Protein AF-A0A368BQM5-F1 (afdb_monomer_lite)

Organism: NCBI:txid2030880

Structure (mmCIF, N/CA/C/O backbone):
data_AF-A0A368BQM5-F1
#
_entry.id   AF-A0A368BQM5-F1
#
loop_
_atom_site.group_PDB
_atom_site.id
_atom_site.type_symbol
_atom_site.label_atom_id
_atom_site.label_alt_id
_atom_site.label_comp_id
_atom_site.label_asym_id
_atom_site.label_entity_id
_atom_site.label_seq_id
_atom_site.pdbx_PDB_ins_code
_atom_site.Cartn_x
_atom_site.Cartn_y
_atom_site.Cartn_z
_atom_site.occupancy
_atom_site.B_iso_or_equiv
_atom_site.auth_seq_id
_atom_site.auth_comp_id
_atom_site.auth_asym_id
_atom_site.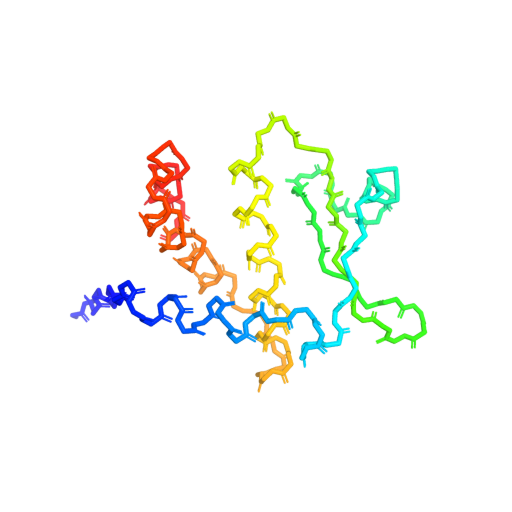auth_atom_id
_atom_site.pdbx_PDB_model_num
ATOM 1 N N . MET A 1 1 ? -27.575 -13.710 -0.659 1.00 33.16 1 MET A N 1
ATOM 2 C CA . MET A 1 1 ? -27.058 -13.686 0.725 1.00 33.16 1 MET A CA 1
ATOM 3 C C . MET A 1 1 ? -25.637 -13.141 0.647 1.00 33.16 1 MET A C 1
ATOM 5 O O . MET A 1 1 ? -24.759 -13.844 0.170 1.00 33.16 1 MET A O 1
ATOM 9 N N . ILE A 1 2 ? -25.434 -11.850 0.929 1.00 36.44 2 ILE A N 1
ATOM 10 C CA . ILE A 1 2 ? -24.105 -11.226 0.843 1.00 36.44 2 ILE A CA 1
ATOM 11 C C . ILE A 1 2 ? -23.381 -11.598 2.135 1.00 36.44 2 ILE A C 1
ATOM 13 O O . ILE A 1 2 ? -23.693 -11.056 3.190 1.00 36.44 2 ILE A O 1
ATOM 17 N N . LEU A 1 3 ? -22.483 -12.580 2.063 1.00 35.44 3 LEU A N 1
ATOM 18 C CA . LEU A 1 3 ? -21.578 -12.916 3.158 1.00 35.44 3 LEU A CA 1
ATOM 19 C C . LEU A 1 3 ? -20.700 -11.690 3.428 1.00 35.44 3 LEU A C 1
ATOM 21 O O . LEU A 1 3 ? -19.771 -11.398 2.674 1.00 35.44 3 LEU A O 1
ATOM 25 N N . SER A 1 4 ? -21.015 -10.950 4.491 1.00 40.78 4 SER A N 1
ATOM 26 C CA . SER A 1 4 ? -20.088 -9.994 5.079 1.00 40.78 4 SER A CA 1
ATOM 27 C C . SER A 1 4 ? -18.927 -10.796 5.659 1.00 40.78 4 SER A C 1
ATOM 29 O O . SER A 1 4 ? -18.954 -11.255 6.798 1.00 40.78 4 SER A O 1
ATOM 31 N N . MET A 1 5 ? -17.891 -11.010 4.851 1.00 43.44 5 MET A N 1
ATOM 32 C CA . MET A 1 5 ? -16.622 -11.535 5.342 1.00 43.44 5 MET A CA 1
ATOM 33 C C . MET A 1 5 ? -15.951 -10.427 6.154 1.00 43.44 5 MET A C 1
ATOM 35 O O . MET A 1 5 ? -15.107 -9.678 5.667 1.00 43.44 5 MET A O 1
ATOM 39 N N . SER A 1 6 ? -16.406 -10.268 7.394 1.00 52.44 6 SER A N 1
ATOM 40 C CA . SER A 1 6 ? -15.664 -9.560 8.424 1.00 52.44 6 SER A CA 1
ATOM 41 C C . SER A 1 6 ? -14.432 -10.400 8.728 1.00 52.44 6 SER A C 1
ATOM 43 O O . SER A 1 6 ? -14.512 -11.330 9.525 1.00 52.44 6 SER A O 1
ATOM 45 N N . MET A 1 7 ? -13.309 -10.083 8.086 1.00 60.59 7 MET A N 1
ATOM 46 C CA . MET A 1 7 ? -12.020 -10.637 8.491 1.00 60.59 7 MET A CA 1
ATOM 47 C C . MET A 1 7 ? -11.775 -10.298 9.956 1.00 60.59 7 MET A C 1
ATOM 49 O O . MET A 1 7 ? -11.972 -9.160 10.395 1.00 60.59 7 MET A O 1
ATOM 53 N N . THR A 1 8 ? -11.395 -11.307 10.722 1.00 60.91 8 THR A N 1
ATOM 54 C CA . THR A 1 8 ? -11.107 -11.151 12.141 1.00 60.91 8 THR A CA 1
ATOM 55 C C . THR A 1 8 ? -9.804 -10.370 12.319 1.00 60.91 8 THR A C 1
ATOM 57 O O . THR A 1 8 ? -8.906 -10.421 11.477 1.00 60.91 8 THR A O 1
ATOM 60 N N . SER A 1 9 ? -9.658 -9.649 13.434 1.00 61.16 9 SER A N 1
ATOM 61 C CA . SER A 1 9 ? -8.423 -8.905 13.733 1.00 61.16 9 SER A CA 1
ATOM 62 C C . SER A 1 9 ? -7.175 -9.802 13.702 1.00 61.16 9 SER A C 1
ATOM 64 O O . SER A 1 9 ? -6.095 -9.332 13.358 1.00 61.16 9 SER A O 1
ATOM 66 N N . TYR A 1 10 ? -7.328 -11.094 14.012 1.00 60.00 10 TYR A N 1
ATOM 67 C CA . TYR A 1 10 ? -6.263 -12.096 13.952 1.00 60.00 10 TYR A CA 1
ATOM 68 C C . TYR A 1 10 ? -5.789 -12.385 12.524 1.00 60.00 10 TYR A C 1
ATOM 70 O O . TYR A 1 10 ? -4.585 -12.395 12.286 1.00 60.00 10 TYR A O 1
ATOM 78 N N . GLU A 1 11 ? -6.703 -12.540 11.564 1.00 62.38 11 GLU A N 1
ATOM 79 C CA . GLU A 1 11 ? -6.353 -12.752 10.150 1.00 62.38 11 GLU A CA 1
ATOM 80 C C . GLU A 1 11 ? -5.638 -11.532 9.554 1.00 62.38 11 GLU A C 1
ATOM 82 O O . GLU A 1 11 ? -4.719 -11.671 8.751 1.00 62.38 11 GLU A O 1
ATOM 87 N N . ILE A 1 12 ? -6.005 -10.323 9.990 1.00 68.50 12 ILE A N 1
ATOM 88 C CA . ILE A 1 12 ? -5.327 -9.088 9.576 1.00 68.50 12 ILE A CA 1
ATOM 89 C C . ILE A 1 12 ? -3.918 -8.995 10.161 1.00 68.50 12 ILE A C 1
ATOM 91 O O . ILE A 1 12 ? -2.999 -8.601 9.445 1.00 68.50 12 ILE A O 1
ATOM 95 N N . MET A 1 13 ? -3.722 -9.361 11.430 1.00 65.94 13 MET A N 1
ATOM 96 C CA . MET A 1 13 ? -2.383 -9.399 12.028 1.00 65.94 13 MET A CA 1
ATOM 97 C C . MET A 1 13 ? -1.492 -10.439 11.340 1.00 65.94 13 MET A C 1
ATOM 99 O O . MET A 1 13 ? -0.337 -10.144 11.055 1.00 65.94 13 MET A O 1
ATOM 103 N N . ASP A 1 14 ? -2.030 -11.615 11.008 1.00 68.06 14 ASP A N 1
ATOM 104 C CA . ASP A 1 14 ? -1.292 -12.646 10.272 1.00 68.06 14 ASP A CA 1
ATOM 105 C C . ASP A 1 14 ? -0.906 -12.178 8.859 1.00 68.06 14 ASP A C 1
ATOM 107 O O . ASP A 1 14 ? 0.249 -12.306 8.457 1.00 68.06 14 ASP A O 1
ATOM 111 N N . ILE A 1 15 ? -1.824 -11.533 8.129 1.00 69.94 15 ILE A N 1
ATOM 112 C CA . ILE A 1 15 ? -1.500 -10.924 6.830 1.00 69.94 15 ILE A CA 1
ATOM 113 C C . ILE A 1 15 ? -0.461 -9.819 6.992 1.00 69.94 15 ILE A C 1
ATOM 115 O O . ILE A 1 15 ? 0.490 -9.781 6.228 1.00 69.94 15 ILE A O 1
ATOM 119 N N . THR A 1 16 ? -0.579 -8.959 8.001 1.00 68.31 16 THR A N 1
ATOM 120 C CA . THR A 1 16 ? 0.412 -7.898 8.245 1.00 68.31 16 THR A CA 1
ATOM 121 C C . THR A 1 16 ? 1.802 -8.484 8.498 1.00 68.31 16 THR A C 1
ATOM 123 O O . THR A 1 16 ? 2.782 -7.970 7.974 1.00 68.31 16 THR A O 1
ATOM 126 N N . ASN A 1 17 ? 1.891 -9.604 9.220 1.00 66.12 17 ASN A N 1
ATOM 127 C CA . ASN A 1 17 ? 3.153 -10.312 9.438 1.00 66.12 17 ASN A CA 1
ATOM 128 C C . ASN A 1 17 ? 3.686 -10.985 8.160 1.00 66.12 17 ASN A C 1
ATOM 130 O O . ASN A 1 17 ? 4.898 -11.044 7.952 1.00 66.12 17 ASN A O 1
ATOM 134 N N . LYS A 1 18 ? 2.794 -11.489 7.296 1.00 66.12 18 LYS A N 1
ATOM 135 C CA . LYS A 1 18 ? 3.144 -12.057 5.981 1.00 66.12 18 LYS A CA 1
ATOM 136 C C . LYS A 1 18 ? 3.588 -10.992 4.983 1.00 66.12 18 LYS A C 1
ATOM 138 O O . LYS A 1 18 ? 4.429 -11.267 4.130 1.00 66.12 18 LYS A O 1
ATOM 143 N N . LEU A 1 19 ? 3.069 -9.776 5.120 1.00 72.31 19 LEU 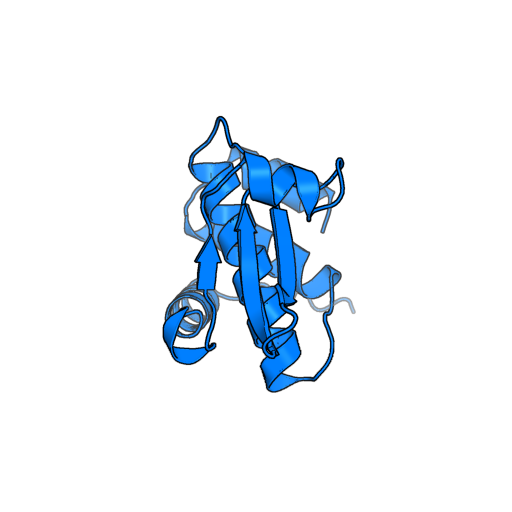A N 1
ATOM 144 C CA . LEU A 1 19 ? 3.498 -8.585 4.400 1.00 72.31 19 LEU A CA 1
ATOM 145 C C . LEU A 1 19 ? 4.828 -8.080 4.981 1.00 72.31 19 LEU A C 1
ATOM 147 O O . LEU A 1 19 ? 4.926 -6.987 5.527 1.00 72.31 19 LEU A O 1
ATOM 151 N N . ASN A 1 20 ? 5.875 -8.892 4.858 1.00 69.50 20 ASN A N 1
ATOM 152 C CA . ASN A 1 20 ? 7.248 -8.468 5.085 1.00 69.50 20 ASN A CA 1
ATOM 153 C C . ASN A 1 20 ? 7.855 -8.082 3.732 1.00 69.50 20 ASN A C 1
ATOM 155 O O . ASN A 1 20 ? 7.861 -8.886 2.798 1.00 69.50 20 ASN A O 1
ATOM 159 N N . THR A 1 21 ? 8.370 -6.857 3.630 1.00 66.75 21 THR A N 1
ATOM 160 C CA . THR A 1 21 ? 8.977 -6.330 2.401 1.00 66.75 21 THR A CA 1
ATOM 161 C C . THR A 1 21 ? 10.092 -7.233 1.877 1.00 66.75 21 THR A C 1
ATOM 163 O O . THR A 1 21 ? 10.166 -7.461 0.676 1.00 66.75 21 THR A O 1
ATOM 166 N N . THR A 1 22 ? 10.896 -7.837 2.757 1.00 65.12 22 THR A N 1
ATOM 167 C CA . THR A 1 22 ? 11.967 -8.767 2.374 1.00 65.12 22 THR A CA 1
ATOM 168 C C . THR A 1 22 ? 11.426 -10.053 1.753 1.00 65.12 22 THR A C 1
ATOM 170 O O . THR A 1 22 ? 11.953 -10.509 0.743 1.00 65.12 22 THR A O 1
ATOM 173 N N . ASN A 1 23 ? 10.348 -10.616 2.306 1.00 69.06 23 ASN A N 1
ATOM 174 C CA . ASN A 1 23 ? 9.748 -11.851 1.786 1.00 69.06 23 ASN A CA 1
ATOM 175 C C . ASN A 1 23 ? 9.079 -11.638 0.425 1.00 69.06 23 ASN A C 1
ATOM 177 O O . ASN A 1 23 ? 9.036 -12.551 -0.392 1.00 69.06 23 ASN A O 1
ATOM 181 N N . LEU A 1 24 ? 8.573 -10.430 0.185 1.00 71.50 24 LEU A N 1
ATOM 182 C CA . LEU A 1 24 ? 7.953 -10.048 -1.079 1.00 71.50 24 LEU A CA 1
ATOM 183 C C . LEU A 1 24 ? 8.970 -9.549 -2.119 1.00 71.50 24 LEU A C 1
ATOM 185 O O . LEU A 1 24 ? 8.566 -9.160 -3.212 1.00 71.50 24 LEU A O 1
ATOM 189 N N . GLY A 1 25 ? 10.268 -9.511 -1.784 1.00 80.25 25 GLY A N 1
ATOM 190 C CA . GLY A 1 25 ? 11.294 -8.911 -2.642 1.00 80.25 25 GLY A CA 1
ATOM 191 C C . GLY A 1 25 ? 10.994 -7.446 -2.976 1.00 80.25 25 GLY A C 1
ATOM 192 O O . GLY A 1 25 ? 11.289 -6.992 -4.078 1.00 80.25 25 GLY A O 1
ATOM 193 N N . LEU A 1 26 ? 10.338 -6.733 -2.053 1.00 85.88 26 LEU A N 1
ATOM 194 C CA . LEU A 1 26 ? 9.891 -5.362 -2.242 1.00 85.88 26 LEU A CA 1
ATOM 195 C C . LEU A 1 26 ? 10.901 -4.370 -1.707 1.00 85.88 26 LEU A C 1
ATOM 197 O O . LEU A 1 26 ? 11.283 -4.400 -0.534 1.00 85.88 26 LEU A O 1
ATOM 201 N N . ARG A 1 27 ? 11.195 -3.383 -2.541 1.00 88.94 27 ARG A N 1
ATOM 202 C CA . ARG A 1 27 ? 11.875 -2.170 -2.122 1.00 88.94 27 ARG A CA 1
ATOM 203 C C . ARG A 1 27 ? 10.859 -1.077 -1.838 1.00 88.94 27 ARG A C 1
ATOM 205 O O . ARG A 1 27 ? 9.998 -0.796 -2.664 1.00 88.94 27 ARG A O 1
ATOM 212 N N . VAL A 1 28 ? 10.964 -0.431 -0.682 1.00 87.69 28 VAL A N 1
ATOM 213 C CA . VAL A 1 28 ? 10.176 0.769 -0.372 1.00 87.69 28 VAL A CA 1
ATOM 214 C C . VAL A 1 28 ? 11.071 1.980 -0.571 1.00 87.69 28 VAL A C 1
ATOM 216 O O . VAL A 1 28 ? 12.120 2.087 0.061 1.00 87.69 28 VAL A O 1
ATOM 219 N N . MET A 1 29 ? 10.671 2.878 -1.468 1.00 86.81 29 MET A N 1
ATOM 220 C CA . MET A 1 29 ? 11.389 4.112 -1.740 1.00 86.81 29 MET A CA 1
ATOM 221 C C . MET A 1 29 ? 10.575 5.313 -1.262 1.00 86.81 29 MET A C 1
ATOM 223 O O . MET A 1 29 ? 9.541 5.669 -1.829 1.00 86.81 29 MET A O 1
ATOM 227 N N . GLU A 1 30 ? 11.078 5.942 -0.203 1.00 80.19 30 GLU A N 1
ATOM 228 C CA . GLU A 1 30 ? 10.521 7.157 0.399 1.00 80.19 30 GLU A CA 1
ATOM 229 C C . GLU A 1 30 ? 11.190 8.407 -0.189 1.00 80.19 30 GLU A C 1
ATOM 231 O O . GLU A 1 30 ? 11.729 9.245 0.527 1.00 80.19 30 GLU A O 1
ATOM 236 N N . ASP A 1 31 ? 11.199 8.492 -1.518 1.00 85.06 31 ASP A N 1
ATOM 237 C CA . ASP A 1 31 ? 11.702 9.639 -2.275 1.00 85.06 31 ASP A CA 1
ATOM 238 C C . ASP A 1 31 ? 10.506 10.306 -2.978 1.00 85.06 31 ASP A C 1
ATOM 240 O O . ASP A 1 31 ? 10.038 9.793 -4.004 1.00 85.06 31 ASP A O 1
ATOM 244 N N . PRO A 1 32 ? 9.963 11.405 -2.418 1.00 79.38 32 PRO A N 1
ATOM 245 C CA . PRO A 1 32 ? 8.754 12.035 -2.935 1.00 79.38 32 PRO A CA 1
ATOM 246 C C . PRO A 1 32 ? 8.903 12.540 -4.368 1.00 79.38 32 PRO A C 1
ATOM 248 O O . PRO A 1 32 ? 7.964 12.409 -5.146 1.00 79.38 32 PRO A O 1
ATOM 251 N N . GLU A 1 33 ? 10.077 13.057 -4.742 1.00 86.31 33 GLU A N 1
ATOM 252 C CA . GLU A 1 33 ? 10.335 13.570 -6.091 1.00 86.31 33 GLU A CA 1
ATOM 253 C C . GLU A 1 33 ? 10.287 12.427 -7.107 1.00 86.31 33 GLU A C 1
ATOM 255 O O . GLU A 1 33 ? 9.633 12.508 -8.150 1.00 86.31 33 GLU A O 1
ATOM 260 N N . LYS A 1 34 ? 10.906 11.290 -6.776 1.00 87.25 34 LYS A N 1
ATOM 261 C CA . LYS A 1 34 ? 10.790 10.101 -7.623 1.00 87.25 34 LYS A CA 1
ATOM 262 C C . LYS A 1 34 ? 9.370 9.550 -7.644 1.00 87.25 34 LYS A C 1
ATOM 264 O O . LYS A 1 34 ? 8.916 9.121 -8.702 1.00 87.25 34 LYS A O 1
ATOM 269 N N . ALA A 1 35 ? 8.663 9.554 -6.518 1.00 88.06 35 ALA A N 1
ATOM 270 C CA . ALA A 1 35 ? 7.281 9.093 -6.465 1.00 88.06 35 ALA A CA 1
ATOM 271 C C . ALA A 1 35 ? 6.339 9.982 -7.291 1.00 88.06 35 ALA A C 1
ATOM 273 O O . ALA A 1 35 ? 5.428 9.471 -7.936 1.00 88.06 35 ALA A O 1
ATOM 274 N N . GLU A 1 36 ? 6.557 11.295 -7.329 1.00 86.75 36 GLU A N 1
ATOM 275 C CA . GLU A 1 36 ? 5.798 12.220 -8.177 1.00 86.75 36 GLU A CA 1
ATOM 276 C C . GLU A 1 36 ? 6.035 11.968 -9.666 1.00 86.75 36 GLU A C 1
ATOM 278 O O . GLU A 1 36 ? 5.078 11.960 -10.437 1.00 86.75 36 GLU A O 1
ATOM 283 N N . ASN A 1 37 ? 7.275 11.669 -10.054 1.00 87.94 37 ASN A N 1
ATOM 284 C CA . ASN A 1 37 ? 7.629 11.385 -11.445 1.00 87.94 37 ASN A CA 1
ATOM 285 C C . ASN A 1 37 ? 7.148 10.013 -11.946 1.00 87.94 37 ASN A C 1
ATOM 287 O O . ASN A 1 37 ? 6.980 9.824 -13.148 1.00 87.94 37 ASN A O 1
ATOM 291 N N . ASN A 1 38 ? 6.949 9.048 -11.046 1.00 87.31 38 ASN A N 1
ATOM 292 C CA . ASN A 1 38 ? 6.630 7.669 -11.419 1.00 87.31 38 ASN A CA 1
ATOM 293 C C . ASN A 1 38 ? 5.173 7.272 -11.129 1.00 87.31 38 ASN A C 1
ATOM 295 O O . ASN A 1 38 ? 4.646 6.372 -11.781 1.00 87.31 38 ASN A O 1
ATOM 299 N N . CYS A 1 39 ? 4.497 7.929 -10.180 1.00 90.44 39 CYS A N 1
ATOM 300 C CA . CYS A 1 39 ? 3.144 7.558 -9.765 1.00 90.44 39 CYS A CA 1
ATOM 301 C C . CYS A 1 39 ? 2.068 8.537 -10.254 1.00 90.44 39 CYS A C 1
ATOM 303 O O . CYS A 1 39 ? 2.267 9.754 -10.194 1.00 90.44 39 CYS A O 1
ATOM 305 N N . PRO A 1 40 ? 0.852 8.051 -10.581 1.00 88.94 40 PRO A N 1
ATOM 306 C CA . PRO A 1 40 ? -0.270 8.904 -10.969 1.00 88.94 40 PRO A CA 1
ATOM 307 C C . PRO A 1 40 ? -0.520 10.047 -9.980 1.00 88.94 40 PRO A C 1
ATOM 309 O O . PRO A 1 40 ? -0.515 9.835 -8.762 1.00 88.94 40 PRO A O 1
ATOM 312 N N . ASN A 1 41 ? -0.790 11.253 -10.486 1.00 83.50 41 ASN A N 1
ATOM 313 C CA . ASN A 1 41 ? -0.996 12.457 -9.666 1.00 83.50 41 ASN A CA 1
ATOM 314 C C . ASN A 1 41 ? -2.103 12.301 -8.616 1.00 83.50 41 ASN A C 1
ATOM 316 O O . ASN A 1 41 ? -1.967 12.813 -7.512 1.00 83.50 41 ASN A O 1
ATOM 320 N N . SER A 1 42 ? -3.152 11.538 -8.923 1.00 82.56 42 SER A N 1
ATOM 321 C CA . SER A 1 42 ? -4.274 11.269 -8.016 1.00 82.56 42 SER A CA 1
ATOM 322 C C . SER A 1 42 ? -4.004 10.195 -6.953 1.00 82.56 42 SER A C 1
ATOM 324 O O . SER A 1 42 ? -4.859 9.964 -6.098 1.00 82.56 42 SER A O 1
ATOM 326 N N . SER A 1 43 ? -2.859 9.509 -7.006 1.00 84.31 43 SER A N 1
ATOM 327 C CA . SER A 1 43 ? -2.510 8.424 -6.083 1.00 84.31 43 SER A CA 1
ATOM 328 C C . SER A 1 43 ? -1.623 8.914 -4.939 1.00 84.31 43 SER A C 1
ATOM 330 O O . SER A 1 43 ? -0.859 9.863 -5.094 1.00 84.31 43 SER A O 1
ATOM 332 N N . SER A 1 44 ? -1.678 8.225 -3.800 1.00 86.00 44 SER A N 1
ATOM 333 C CA . SER A 1 44 ? -0.778 8.464 -2.661 1.00 86.00 44 SER A CA 1
ATOM 334 C C . SER A 1 44 ? 0.587 7.764 -2.807 1.00 86.00 44 SER A C 1
ATOM 336 O O . SER A 1 44 ? 1.444 7.851 -1.933 1.00 86.00 44 SER A O 1
ATOM 338 N N . GLY A 1 45 ? 0.786 7.045 -3.907 1.00 91.69 45 GLY A N 1
ATOM 339 C CA . GLY A 1 45 ? 1.919 6.167 -4.158 1.00 91.69 45 GLY A CA 1
ATOM 340 C C . GLY A 1 45 ? 1.523 5.080 -5.151 1.00 91.69 45 GLY A C 1
ATOM 341 O O . GLY A 1 45 ? 0.350 4.961 -5.518 1.00 91.69 45 GLY A O 1
ATOM 342 N N . CYS A 1 46 ? 2.494 4.296 -5.593 1.00 92.25 46 CYS A N 1
ATOM 343 C CA . CYS A 1 46 ? 2.276 3.247 -6.577 1.00 92.25 46 CYS A CA 1
ATOM 344 C C . CYS A 1 46 ? 3.288 2.112 -6.426 1.00 92.25 46 CYS A C 1
ATOM 346 O O . CYS A 1 46 ? 4.380 2.291 -5.885 1.00 92.25 46 CYS A O 1
ATOM 348 N N . LEU A 1 47 ? 2.896 0.940 -6.915 1.00 92.81 47 LEU A N 1
ATOM 349 C CA . LEU A 1 47 ? 3.750 -0.228 -7.060 1.00 92.81 47 LEU A CA 1
ATOM 350 C C . LEU A 1 47 ? 4.206 -0.306 -8.519 1.00 92.81 47 LEU A C 1
ATOM 352 O O . LEU A 1 47 ? 3.371 -0.324 -9.422 1.00 92.81 47 LEU A O 1
ATOM 356 N N . ILE A 1 48 ? 5.515 -0.349 -8.747 1.00 90.56 48 ILE A N 1
ATOM 357 C CA . ILE A 1 48 ? 6.115 -0.388 -10.083 1.00 90.56 48 ILE A CA 1
ATOM 358 C C . ILE A 1 48 ? 7.111 -1.537 -10.146 1.00 90.56 48 ILE A C 1
ATOM 360 O O . ILE A 1 48 ? 7.851 -1.776 -9.196 1.00 90.56 48 ILE A O 1
ATOM 364 N N . ARG A 1 49 ? 7.157 -2.221 -11.291 1.00 87.75 49 ARG A N 1
ATOM 365 C CA . ARG A 1 49 ? 8.286 -3.078 -11.647 1.00 87.75 49 ARG A CA 1
ATOM 366 C C . ARG A 1 49 ? 9.312 -2.233 -12.396 1.00 87.75 49 ARG A C 1
ATOM 368 O O . ARG A 1 49 ? 9.008 -1.727 -13.476 1.00 87.75 49 ARG A O 1
ATOM 375 N N . THR A 1 50 ? 10.482 -2.030 -11.807 1.00 84.81 50 THR A N 1
ATOM 376 C CA . THR A 1 50 ? 11.572 -1.261 -12.416 1.00 84.81 50 THR A CA 1
ATOM 377 C C . THR A 1 50 ? 12.204 -2.032 -13.579 1.00 84.81 50 THR A C 1
ATOM 379 O O . THR A 1 50 ? 11.906 -3.205 -13.812 1.00 84.81 50 THR A O 1
ATOM 382 N N . ALA A 1 51 ? 13.048 -1.359 -14.367 1.00 83.62 51 ALA A N 1
ATOM 383 C CA . ALA A 1 51 ? 13.634 -1.929 -15.586 1.00 83.62 51 ALA A CA 1
ATOM 384 C C . ALA A 1 51 ? 14.538 -3.152 -15.330 1.00 83.62 51 ALA A C 1
ATOM 386 O O . ALA A 1 51 ? 14.687 -4.004 -16.200 1.00 83.62 51 ALA A O 1
ATOM 387 N N . ASP A 1 52 ? 15.111 -3.247 -14.133 1.00 83.12 52 ASP A N 1
ATOM 388 C CA . ASP A 1 52 ? 15.879 -4.388 -13.623 1.00 83.12 52 ASP A CA 1
ATOM 389 C C . ASP A 1 52 ? 14.995 -5.534 -13.091 1.00 83.12 52 ASP A C 1
ATOM 391 O O . ASP A 1 52 ? 15.506 -6.571 -12.676 1.00 83.12 52 ASP A O 1
ATOM 395 N N . GLY A 1 53 ? 13.669 -5.377 -13.131 1.00 82.31 53 GLY A N 1
ATOM 396 C CA . GLY A 1 53 ? 12.704 -6.372 -12.675 1.00 82.31 53 GLY A CA 1
ATOM 397 C C . GLY A 1 53 ? 12.380 -6.309 -11.180 1.00 82.31 53 GLY A C 1
ATOM 398 O O . GLY A 1 53 ? 11.535 -7.089 -10.736 1.00 82.31 53 GLY A O 1
ATOM 399 N N . GLU A 1 54 ? 12.986 -5.390 -10.417 1.00 86.69 54 GLU A N 1
ATOM 400 C CA . GLU A 1 54 ? 12.704 -5.204 -8.987 1.00 86.69 54 GLU A CA 1
ATOM 401 C C . GLU A 1 54 ? 11.288 -4.629 -8.781 1.00 86.69 54 GLU A C 1
ATOM 403 O O . GLU A 1 54 ? 10.832 -3.724 -9.484 1.00 86.69 54 GLU A O 1
ATOM 408 N N . MET A 1 55 ? 10.547 -5.168 -7.811 1.00 89.62 55 MET A N 1
ATOM 409 C CA . MET A 1 55 ? 9.245 -4.621 -7.429 1.00 89.62 55 MET A CA 1
ATOM 410 C C . MET A 1 55 ? 9.462 -3.512 -6.394 1.00 89.62 55 MET A C 1
ATOM 412 O O . MET A 1 55 ? 9.897 -3.765 -5.272 1.00 89.62 55 MET A O 1
ATOM 416 N N . THR A 1 56 ? 9.142 -2.274 -6.763 1.00 92.12 56 THR A N 1
ATOM 417 C CA . THR A 1 56 ? 9.378 -1.090 -5.932 1.00 92.12 56 THR A CA 1
ATOM 418 C C . THR A 1 56 ? 8.072 -0.374 -5.602 1.00 92.12 56 THR A C 1
ATOM 420 O O . THR A 1 56 ? 7.278 -0.042 -6.483 1.00 92.12 56 THR A O 1
ATOM 423 N N . ILE A 1 57 ? 7.864 -0.098 -4.317 1.00 93.50 57 ILE A N 1
ATOM 424 C CA . ILE A 1 57 ? 6.820 0.793 -3.813 1.00 93.50 57 ILE A CA 1
ATOM 425 C C . ILE A 1 57 ? 7.389 2.206 -3.734 1.00 93.50 57 ILE A C 1
ATOM 427 O O . ILE A 1 57 ? 8.349 2.457 -3.008 1.00 93.50 57 ILE A O 1
ATOM 431 N N . TYR A 1 58 ? 6.747 3.134 -4.431 1.00 93.00 58 TYR A N 1
ATOM 432 C CA . TYR A 1 58 ? 7.016 4.563 -4.337 1.00 93.00 58 TYR A CA 1
ATOM 433 C C . TYR A 1 58 ? 5.928 5.220 -3.489 1.00 93.00 58 TYR A C 1
ATOM 435 O O . TYR A 1 58 ? 4.738 5.098 -3.797 1.00 93.00 58 TYR A O 1
ATOM 443 N N . LEU A 1 59 ? 6.324 5.937 -2.438 1.00 91.94 59 LEU A N 1
ATOM 444 C CA . LEU A 1 59 ? 5.404 6.694 -1.589 1.00 91.94 59 LEU A CA 1
ATOM 445 C C . LEU A 1 59 ? 5.552 8.191 -1.853 1.00 91.94 59 LEU A C 1
ATOM 447 O O . LEU A 1 59 ? 6.659 8.724 -1.811 1.00 91.94 59 LEU A O 1
ATOM 451 N N . LYS A 1 60 ? 4.430 8.877 -2.098 1.00 91.00 60 LYS A N 1
ATOM 452 C CA . LYS A 1 60 ? 4.415 10.345 -2.166 1.00 91.00 60 LYS A CA 1
ATOM 453 C C . LYS A 1 60 ? 4.494 10.946 -0.764 1.00 91.00 60 LYS A C 1
ATOM 455 O O . LYS A 1 60 ? 4.449 10.235 0.237 1.00 91.00 60 LYS A O 1
ATOM 460 N N . ASN A 1 61 ? 4.582 12.270 -0.687 1.00 89.44 61 ASN A N 1
ATOM 461 C CA . ASN A 1 61 ? 4.523 12.965 0.591 1.00 89.44 61 ASN A CA 1
ATOM 462 C C . ASN A 1 61 ? 3.161 12.793 1.274 1.00 89.44 61 ASN A C 1
ATOM 464 O O . ASN A 1 61 ? 2.106 12.980 0.668 1.00 89.44 61 ASN A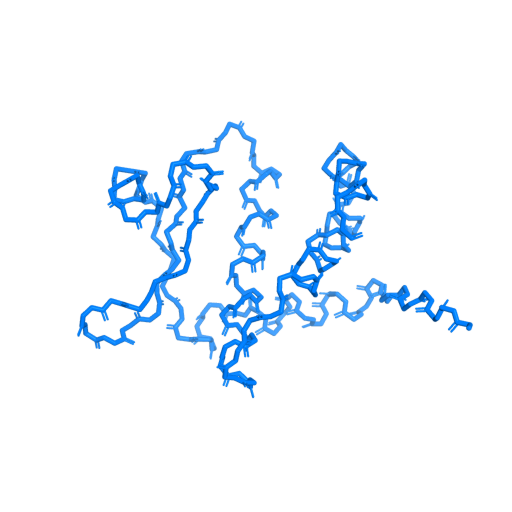 O 1
ATOM 468 N N . PHE A 1 62 ? 3.205 12.498 2.572 1.00 88.12 62 PHE A N 1
ATOM 469 C CA . PHE A 1 62 ? 2.034 12.408 3.437 1.00 88.12 62 PHE A CA 1
ATOM 470 C C . PHE A 1 62 ? 2.148 13.423 4.566 1.00 88.12 62 PHE A C 1
ATOM 472 O O . PHE A 1 62 ? 3.187 13.542 5.209 1.00 88.12 62 PHE A O 1
ATOM 479 N N . THR A 1 63 ? 1.046 14.107 4.862 1.00 86.62 63 THR A N 1
ATOM 480 C CA . THR A 1 63 ? 0.940 14.969 6.048 1.00 86.62 63 THR A CA 1
ATOM 481 C C . THR A 1 63 ? 0.532 14.189 7.299 1.00 86.62 63 THR A C 1
ATOM 483 O O . THR A 1 63 ? 0.679 14.685 8.412 1.00 86.62 63 THR A O 1
ATOM 486 N N . SER A 1 64 ? 0.024 12.964 7.132 1.00 90.62 64 SER A N 1
ATOM 487 C CA . SER A 1 64 ? -0.420 12.090 8.216 1.00 90.62 64 SER A CA 1
ATOM 488 C C . SER A 1 64 ? 0.302 10.747 8.161 1.00 90.62 64 SER A C 1
ATOM 490 O O . SER A 1 64 ? 0.243 10.054 7.145 1.00 90.62 64 SER A O 1
ATOM 492 N N . SER A 1 65 ? 0.925 10.348 9.275 1.00 89.44 65 SER A N 1
ATOM 493 C CA . SER A 1 65 ? 1.516 9.010 9.425 1.00 89.44 65 SER A CA 1
ATOM 494 C C . SER A 1 65 ? 0.477 7.904 9.234 1.00 89.44 65 SER A C 1
ATOM 496 O O . SER A 1 65 ? 0.741 6.933 8.542 1.00 89.44 65 SER A O 1
ATOM 498 N N . MET A 1 66 ? -0.745 8.101 9.735 1.00 92.81 66 MET A N 1
ATOM 499 C CA . MET A 1 66 ? -1.871 7.185 9.528 1.00 92.81 66 MET A CA 1
ATOM 500 C C . MET A 1 66 ? -2.155 6.940 8.038 1.00 92.81 66 MET A C 1
ATOM 502 O O . MET A 1 66 ? -2.339 5.798 7.621 1.00 92.81 66 MET A O 1
ATOM 506 N N . ASP A 1 67 ? -2.207 8.004 7.233 1.00 91.19 67 ASP A N 1
ATOM 507 C CA . ASP A 1 67 ? -2.493 7.877 5.800 1.00 91.19 67 ASP A CA 1
ATOM 508 C C . ASP A 1 67 ? -1.321 7.226 5.051 1.00 91.19 67 ASP A C 1
ATOM 510 O O . ASP A 1 67 ? -1.554 6.440 4.124 1.00 91.19 67 ASP A O 1
ATOM 514 N N . LYS A 1 68 ? -0.080 7.498 5.487 1.00 92.31 68 LYS A N 1
ATOM 515 C CA . LYS A 1 68 ? 1.129 6.822 4.994 1.00 92.31 68 LYS A CA 1
ATOM 516 C C . LYS A 1 68 ? 1.055 5.321 5.267 1.00 92.31 68 LYS A C 1
ATOM 518 O O . LYS A 1 68 ? 1.156 4.538 4.327 1.00 92.31 68 LYS A O 1
ATOM 523 N N . ASP A 1 69 ? 0.798 4.925 6.511 1.00 92.31 69 ASP A N 1
ATOM 524 C CA . ASP A 1 69 ? 0.775 3.523 6.941 1.00 92.31 69 ASP A CA 1
ATOM 525 C C . ASP A 1 69 ? -0.299 2.722 6.197 1.00 92.31 69 ASP A C 1
ATOM 527 O O . ASP A 1 69 ? -0.039 1.637 5.681 1.00 92.31 69 ASP A O 1
ATOM 531 N N . ILE A 1 70 ? -1.508 3.279 6.070 1.00 92.94 70 ILE A N 1
ATOM 532 C CA . ILE A 1 70 ? -2.609 2.646 5.330 1.00 92.94 70 ILE A CA 1
ATOM 533 C C . ILE A 1 70 ? -2.279 2.512 3.838 1.00 92.94 70 ILE A C 1
ATOM 535 O O . ILE A 1 70 ? -2.665 1.529 3.197 1.00 92.94 70 ILE A O 1
ATOM 539 N N . SER A 1 71 ? -1.620 3.513 3.253 1.00 93.06 71 SER A N 1
ATOM 540 C CA . SER A 1 71 ? -1.251 3.491 1.836 1.00 93.06 71 SER A CA 1
ATOM 541 C C . SER A 1 71 ? -0.149 2.477 1.565 1.00 93.06 71 SER A C 1
ATOM 543 O O . SER A 1 71 ? -0.294 1.675 0.644 1.00 93.06 71 SER A O 1
ATOM 545 N N . LEU A 1 72 ? 0.888 2.456 2.404 1.00 92.81 72 LEU A N 1
ATOM 546 C CA . LEU A 1 72 ? 1.961 1.471 2.343 1.00 92.81 72 LEU A CA 1
ATOM 547 C C . LEU A 1 72 ? 1.409 0.050 2.490 1.00 92.81 72 LEU A C 1
ATOM 549 O O . LEU A 1 72 ? 1.673 -0.791 1.637 1.00 92.81 72 LEU A O 1
ATOM 553 N N . PHE A 1 73 ? 0.563 -0.193 3.495 1.00 93.00 73 PHE A N 1
ATOM 554 C CA . PHE A 1 73 ? -0.087 -1.488 3.687 1.00 93.00 73 PHE A CA 1
ATOM 555 C C . PHE A 1 73 ? -0.865 -1.940 2.441 1.00 93.00 73 PHE A C 1
ATOM 557 O O . PHE A 1 73 ? -0.741 -3.084 2.009 1.00 93.00 73 PHE A O 1
ATOM 564 N N . GLY A 1 74 ? -1.640 -1.036 1.832 1.00 93.81 74 GLY A N 1
ATOM 565 C CA . GLY A 1 74 ? -2.373 -1.332 0.601 1.00 93.81 74 GLY A CA 1
ATOM 566 C C . GLY A 1 74 ? -1.456 -1.747 -0.551 1.00 93.81 74 GLY A C 1
ATOM 567 O O . GLY A 1 74 ? -1.711 -2.761 -1.189 1.00 93.81 74 GLY A O 1
ATOM 568 N N . LEU A 1 75 ? -0.364 -1.010 -0.769 1.00 94.06 75 LEU A N 1
ATOM 569 C CA . LEU A 1 75 ? 0.602 -1.291 -1.838 1.00 94.06 75 LEU A CA 1
ATOM 570 C C . LEU A 1 75 ? 1.383 -2.591 -1.595 1.00 94.06 75 LEU A C 1
ATOM 572 O O . LEU A 1 75 ? 1.665 -3.332 -2.534 1.00 94.06 75 LEU A O 1
ATOM 576 N N . MET A 1 76 ? 1.695 -2.906 -0.337 1.00 92.31 76 MET A N 1
ATOM 577 C CA . MET A 1 76 ? 2.294 -4.192 0.031 1.00 92.31 76 MET A CA 1
ATOM 578 C C . MET A 1 76 ? 1.321 -5.346 -0.222 1.00 92.31 76 MET A C 1
ATOM 580 O O . MET A 1 76 ? 1.725 -6.395 -0.719 1.00 92.31 76 MET A O 1
ATOM 584 N N . PHE A 1 77 ? 0.034 -5.153 0.069 1.00 92.88 77 PHE A N 1
ATOM 585 C CA . PHE A 1 77 ? -0.990 -6.149 -0.228 1.00 92.88 77 PHE A CA 1
ATOM 586 C C . PHE A 1 77 ? -1.223 -6.322 -1.737 1.00 92.88 77 PHE A C 1
ATOM 588 O O . PHE A 1 77 ? -1.404 -7.446 -2.199 1.00 92.88 77 PHE A O 1
ATOM 595 N N . ASP A 1 78 ? -1.162 -5.247 -2.525 1.00 93.25 78 ASP A N 1
ATOM 596 C CA . ASP A 1 78 ? -1.178 -5.322 -3.993 1.00 93.25 78 ASP A CA 1
ATOM 597 C C . ASP A 1 78 ? -0.004 -6.153 -4.522 1.00 93.25 78 ASP A C 1
ATOM 599 O O . ASP A 1 78 ? -0.190 -7.032 -5.363 1.00 93.25 78 ASP A O 1
ATOM 603 N N . ALA A 1 79 ? 1.197 -5.932 -3.986 1.00 91.50 79 ALA A N 1
ATOM 604 C CA . ALA A 1 79 ? 2.374 -6.710 -4.349 1.00 91.50 79 ALA A CA 1
ATOM 605 C C . ALA A 1 79 ? 2.251 -8.191 -3.972 1.00 91.50 79 ALA A C 1
ATOM 607 O O . ALA A 1 79 ? 2.576 -9.055 -4.783 1.00 91.50 79 ALA A O 1
ATOM 608 N N . TYR A 1 80 ? 1.743 -8.487 -2.774 1.00 90.31 80 TYR A N 1
ATOM 609 C CA . TYR A 1 80 ? 1.449 -9.857 -2.358 1.00 90.31 80 TYR A CA 1
ATOM 610 C C . TYR A 1 80 ? 0.463 -10.535 -3.313 1.00 90.31 80 TYR A C 1
ATOM 612 O O . TYR A 1 80 ? 0.725 -11.640 -3.778 1.00 90.31 80 TYR A O 1
ATOM 620 N N . GLN A 1 81 ? -0.635 -9.862 -3.672 1.00 91.50 81 GLN A N 1
ATOM 621 C CA . GLN A 1 81 ? -1.602 -10.410 -4.624 1.00 91.50 81 GLN A CA 1
ATOM 622 C C . GLN A 1 81 ? -0.973 -10.682 -5.992 1.00 91.50 81 GLN A C 1
ATOM 624 O O . GLN A 1 81 ? -1.221 -11.731 -6.581 1.00 91.50 81 GLN A O 1
ATOM 629 N N . LEU A 1 82 ? -0.132 -9.770 -6.484 1.00 89.88 82 LEU A N 1
ATOM 630 C CA . LEU A 1 82 ? 0.570 -9.964 -7.746 1.00 89.88 82 LEU A CA 1
ATOM 631 C C . LEU A 1 82 ? 1.531 -11.161 -7.687 1.00 89.88 82 LEU A C 1
ATOM 633 O O . LEU A 1 82 ? 1.599 -11.916 -8.651 1.00 89.88 82 LEU A O 1
ATOM 637 N N . ASN A 1 83 ? 2.244 -11.347 -6.573 1.00 86.50 83 ASN A N 1
ATOM 638 C CA . ASN A 1 83 ? 3.166 -12.468 -6.391 1.00 86.50 83 ASN A CA 1
ATOM 639 C C . ASN A 1 83 ? 2.438 -13.818 -6.303 1.00 86.50 83 ASN A C 1
ATOM 641 O O . ASN A 1 83 ? 2.845 -14.778 -6.948 1.00 86.50 83 ASN A O 1
ATOM 645 N N . GLU A 1 84 ? 1.351 -13.886 -5.533 1.00 87.06 84 GLU A N 1
ATOM 646 C CA . GLU A 1 84 ? 0.637 -15.144 -5.280 1.00 87.06 84 GLU A CA 1
ATOM 647 C C . GLU A 1 84 ? -0.359 -15.513 -6.382 1.00 87.06 84 GLU A C 1
ATOM 649 O O . GLU A 1 84 ? -0.552 -16.689 -6.683 1.00 87.06 84 GLU A O 1
ATOM 654 N N . PHE A 1 85 ? -1.030 -14.519 -6.968 1.00 89.44 85 PHE A N 1
ATOM 655 C CA . PHE A 1 85 ? -2.168 -14.733 -7.868 1.00 89.44 85 PHE A CA 1
ATOM 656 C C . PHE A 1 85 ? -1.930 -14.203 -9.286 1.00 89.44 85 PHE A C 1
ATOM 658 O O . PHE A 1 85 ? -2.707 -14.504 -10.188 1.00 89.44 85 PHE A O 1
ATOM 665 N N . GLY A 1 86 ? -0.867 -13.424 -9.511 1.00 89.75 86 GLY A N 1
ATOM 666 C CA . GLY A 1 86 ? -0.552 -12.846 -10.821 1.00 89.75 86 GLY A CA 1
ATOM 667 C C . GLY A 1 86 ? -1.438 -11.663 -11.226 1.00 89.75 86 GLY A C 1
ATOM 668 O O . GLY A 1 86 ? -1.266 -11.120 -12.317 1.00 89.75 86 GLY A O 1
ATOM 669 N N . ASN A 1 87 ? -2.370 -11.230 -10.373 1.00 93.19 87 ASN A N 1
ATOM 670 C CA . ASN A 1 87 ? -3.254 -10.096 -10.628 1.00 93.19 87 ASN A CA 1
ATOM 671 C C . ASN A 1 87 ? -3.629 -9.350 -9.337 1.00 93.19 87 ASN A C 1
ATOM 673 O O . ASN A 1 87 ? -3.566 -9.898 -8.241 1.00 93.19 87 ASN A O 1
ATOM 677 N N . ILE A 1 88 ? -4.054 -8.091 -9.480 1.00 92.62 88 ILE A N 1
ATOM 678 C CA . ILE A 1 88 ? -4.475 -7.236 -8.362 1.00 92.62 88 ILE A CA 1
ATOM 679 C C . ILE A 1 88 ? -5.999 -7.104 -8.366 1.00 92.62 88 ILE A C 1
ATOM 681 O O . ILE A 1 88 ? -6.589 -6.694 -9.367 1.00 92.62 88 ILE A O 1
ATOM 685 N N . ASP A 1 89 ? -6.632 -7.404 -7.231 1.00 94.62 89 ASP A N 1
ATOM 686 C CA . ASP A 1 89 ? -8.044 -7.116 -6.980 1.00 94.62 89 ASP A CA 1
ATOM 687 C C . ASP A 1 89 ? -8.158 -5.864 -6.098 1.00 94.62 89 ASP A C 1
ATOM 689 O O . ASP A 1 89 ? -8.003 -5.897 -4.874 1.00 94.62 89 ASP A O 1
ATOM 693 N N . VAL A 1 90 ? -8.454 -4.736 -6.743 1.00 91.81 90 VAL A N 1
ATOM 694 C CA . VAL A 1 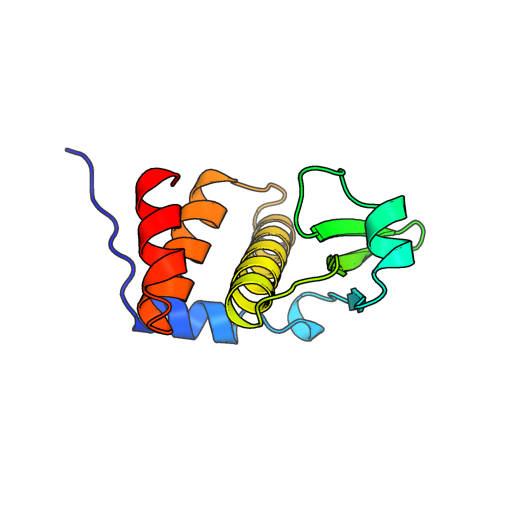90 ? -8.542 -3.425 -6.085 1.00 91.81 90 VAL A CA 1
ATOM 695 C C . VAL A 1 90 ? -9.611 -3.372 -4.989 1.00 91.81 90 VAL A C 1
ATOM 697 O O . VAL A 1 90 ? -9.462 -2.621 -4.022 1.00 91.81 90 VAL A O 1
ATOM 700 N N . LEU A 1 91 ? -10.672 -4.181 -5.096 1.00 93.06 91 LEU A N 1
ATOM 701 C CA . LEU A 1 91 ? -11.734 -4.244 -4.095 1.00 93.06 91 LEU A CA 1
ATOM 702 C C . LEU A 1 91 ? -11.237 -4.964 -2.839 1.00 93.06 91 LEU A C 1
ATOM 704 O O . LEU A 1 91 ? -11.468 -4.492 -1.721 1.00 93.06 91 LEU A O 1
ATOM 708 N N . LYS A 1 92 ? -10.503 -6.072 -3.009 1.00 92.44 92 LYS A N 1
ATOM 709 C CA . LYS A 1 92 ? -9.837 -6.751 -1.888 1.00 92.44 92 LYS A CA 1
ATOM 710 C C . LYS A 1 92 ? -8.843 -5.824 -1.205 1.00 92.44 92 LYS A C 1
ATOM 712 O O . LYS A 1 92 ? -8.891 -5.709 0.018 1.00 92.44 92 LYS A O 1
ATOM 717 N N . THR A 1 93 ? -8.028 -5.094 -1.961 1.00 93.94 93 THR A N 1
ATOM 718 C CA . THR A 1 93 ? -7.098 -4.109 -1.391 1.00 93.94 93 THR A CA 1
ATOM 719 C C . THR A 1 93 ? -7.829 -3.035 -0.594 1.00 93.94 93 THR A C 1
ATOM 721 O O . THR A 1 93 ? -7.437 -2.732 0.533 1.00 93.94 93 THR A O 1
ATOM 724 N N . CYS A 1 94 ? -8.931 -2.491 -1.116 1.00 93.88 94 CYS A N 1
ATOM 725 C CA . CYS A 1 94 ? -9.728 -1.493 -0.401 1.00 93.88 94 CYS A CA 1
ATOM 726 C C . CYS A 1 94 ? -10.237 -2.038 0.945 1.00 93.88 94 CYS A C 1
ATOM 728 O O . CYS A 1 94 ? -10.044 -1.416 1.995 1.00 93.88 94 CYS A O 1
ATOM 730 N N . ARG A 1 95 ? -10.815 -3.245 0.940 1.00 93.31 95 ARG A N 1
ATOM 731 C CA . ARG A 1 95 ? -11.315 -3.913 2.153 1.00 93.31 95 ARG A CA 1
ATOM 732 C C . ARG A 1 95 ? -10.203 -4.224 3.148 1.00 93.31 95 ARG A C 1
ATOM 734 O O . ARG A 1 95 ? -10.394 -4.025 4.346 1.00 93.31 95 ARG A O 1
ATOM 741 N N . MET A 1 96 ? -9.035 -4.634 2.664 1.00 92.62 96 MET A N 1
ATOM 742 C CA . MET A 1 96 ? -7.863 -4.876 3.500 1.00 92.62 96 MET A CA 1
ATOM 743 C C . MET A 1 96 ? -7.365 -3.589 4.156 1.00 92.62 96 MET A C 1
ATOM 745 O O . MET A 1 96 ? -7.131 -3.577 5.363 1.00 92.62 96 MET A O 1
ATOM 749 N N . LYS A 1 97 ? -7.284 -2.477 3.415 1.00 93.94 97 LYS A N 1
ATOM 750 C CA . LYS A 1 97 ? -6.947 -1.158 3.980 1.00 93.94 97 LYS A CA 1
ATOM 751 C C . LYS A 1 97 ? -7.945 -0.739 5.059 1.00 93.94 97 LYS A C 1
ATOM 753 O O . LYS A 1 97 ? -7.542 -0.232 6.105 1.00 93.94 97 LYS A O 1
ATOM 758 N N . LEU A 1 98 ? -9.242 -0.970 4.833 1.00 94.31 98 LEU A N 1
ATOM 759 C CA . LEU A 1 98 ? -10.282 -0.699 5.828 1.00 94.31 98 LEU A CA 1
ATOM 760 C C . LEU A 1 98 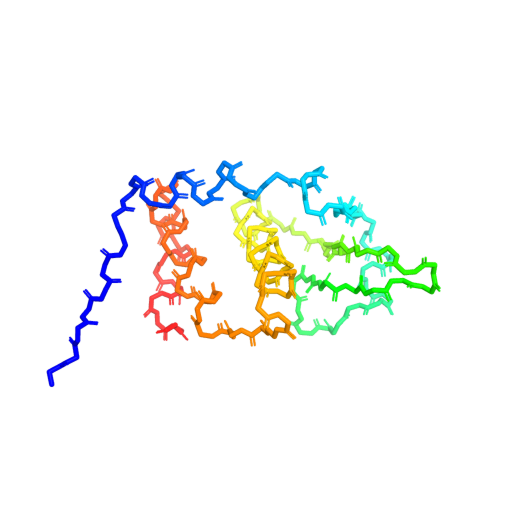? -10.087 -1.543 7.094 1.00 94.31 98 LEU A C 1
ATOM 762 O O . LEU A 1 98 ? -10.163 -1.017 8.205 1.00 94.31 98 LEU A O 1
ATOM 766 N N . ALA A 1 99 ? -9.843 -2.841 6.938 1.00 91.69 99 ALA A N 1
ATOM 767 C CA . ALA A 1 99 ? -9.629 -3.744 8.059 1.00 91.69 99 ALA A CA 1
ATOM 768 C C . ALA A 1 99 ? -8.365 -3.366 8.852 1.00 91.69 99 ALA A C 1
ATOM 770 O O . ALA A 1 99 ? -8.425 -3.255 10.075 1.00 91.69 99 ALA A O 1
ATOM 771 N N . TYR A 1 100 ? -7.265 -3.044 8.165 1.00 92.06 100 TYR A N 1
ATOM 772 C CA . TYR A 1 100 ?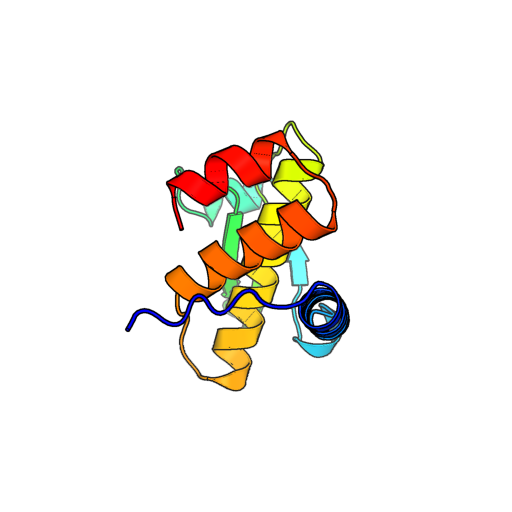 -6.038 -2.537 8.781 1.00 92.06 100 TYR A CA 1
ATOM 773 C C . TYR A 1 100 ? -6.278 -1.243 9.572 1.00 92.06 100 TYR A C 1
ATOM 775 O O . TYR A 1 100 ? -5.855 -1.128 10.724 1.00 92.06 100 TYR A O 1
ATOM 783 N N . ALA A 1 101 ? -7.018 -0.286 9.001 1.00 93.50 101 ALA A N 1
ATOM 784 C CA . ALA A 1 101 ? -7.363 0.959 9.682 1.00 93.50 101 ALA A CA 1
ATOM 785 C C . ALA A 1 101 ? -8.202 0.718 10.951 1.00 93.50 101 ALA A C 1
ATOM 787 O O . ALA A 1 101 ? -7.960 1.354 11.982 1.00 93.50 101 ALA A O 1
ATOM 788 N N . LYS A 1 102 ? -9.154 -0.226 10.907 1.00 91.56 102 LYS A N 1
ATOM 789 C CA . LYS A 1 102 ? -9.967 -0.611 12.072 1.00 91.56 102 LYS A CA 1
ATOM 790 C C . LYS A 1 102 ? -9.115 -1.253 13.165 1.00 91.56 102 LYS A C 1
ATOM 792 O O . LYS A 1 102 ? -9.213 -0.832 14.318 1.00 91.56 102 LYS A O 1
ATOM 797 N N . THR A 1 103 ? -8.259 -2.211 12.808 1.00 90.81 103 THR A N 1
ATOM 798 C CA . THR A 1 103 ? -7.352 -2.900 13.743 1.00 90.81 103 THR A CA 1
ATOM 799 C C . THR A 1 103 ? -6.426 -1.916 14.458 1.00 90.81 103 THR A C 1
ATOM 801 O O . THR A 1 103 ? -6.276 -1.985 15.676 1.00 90.81 103 THR A O 1
ATOM 804 N N . ASN A 1 104 ? -5.899 -0.928 13.731 1.00 89.25 104 ASN A N 1
ATOM 805 C CA . ASN A 1 104 ? -5.020 0.110 14.278 1.00 89.25 104 ASN A CA 1
ATOM 806 C C . ASN A 1 104 ? -5.767 1.303 14.907 1.00 89.25 104 ASN A C 1
ATOM 808 O O . ASN A 1 104 ? -5.153 2.294 15.294 1.00 89.25 104 ASN A O 1
ATOM 812 N N . LYS A 1 105 ? -7.100 1.229 15.048 1.00 92.88 105 LYS A N 1
ATOM 813 C CA . LYS A 1 105 ? -7.950 2.275 15.658 1.00 92.88 105 LYS A CA 1
ATOM 814 C C . LYS A 1 105 ? -7.862 3.641 14.958 1.00 92.88 105 LYS A C 1
ATOM 816 O O . LYS A 1 105 ? -8.178 4.675 15.552 1.00 92.88 105 LYS A O 1
ATOM 821 N N . TYR A 1 106 ? -7.531 3.658 13.671 1.00 94.31 106 TYR A N 1
ATOM 822 C CA . TYR A 1 106 ? -7.514 4.843 12.817 1.00 94.31 106 TYR A CA 1
ATOM 823 C C . TYR A 1 106 ? -8.941 5.262 12.440 1.00 94.31 106 TYR A C 1
ATOM 825 O O . TYR A 1 106 ? -9.403 5.050 11.317 1.00 94.31 106 TYR A O 1
ATOM 833 N N . ARG A 1 107 ? -9.682 5.831 13.404 1.00 91.81 107 ARG A N 1
ATOM 834 C CA . ARG A 1 107 ? -11.130 6.108 13.292 1.00 91.81 107 ARG A CA 1
ATOM 835 C C . ARG A 1 107 ? -11.497 6.939 12.062 1.00 91.81 107 ARG A C 1
ATOM 837 O O . ARG A 1 107 ? -12.427 6.576 11.347 1.00 91.81 107 ARG A O 1
ATOM 844 N N . ARG A 1 108 ? -10.756 8.022 11.796 1.00 91.50 108 ARG A N 1
ATOM 845 C CA . ARG A 1 108 ? -11.006 8.909 10.646 1.00 91.50 108 ARG A CA 1
ATOM 846 C C . ARG A 1 108 ? -10.857 8.158 9.324 1.00 91.50 108 ARG A C 1
ATOM 848 O O . ARG A 1 108 ? -11.782 8.166 8.517 1.00 91.50 108 ARG A O 1
ATOM 855 N N . ALA A 1 109 ? -9.726 7.484 9.123 1.00 91.12 109 ALA A N 1
ATOM 856 C CA . ALA A 1 109 ? -9.475 6.736 7.897 1.00 91.12 109 ALA A CA 1
ATOM 857 C C . ALA A 1 109 ? -10.450 5.563 7.730 1.00 91.12 109 ALA A C 1
ATOM 859 O O . ALA A 1 109 ? -10.979 5.359 6.643 1.00 91.12 109 ALA A O 1
ATOM 860 N N . SER A 1 110 ? -10.768 4.853 8.817 1.00 92.31 110 SER A N 1
ATOM 861 C CA . SER A 1 110 ? -11.767 3.777 8.815 1.00 92.31 110 SER A CA 1
ATOM 862 C C . SER A 1 110 ? -13.145 4.277 8.378 1.00 92.31 110 SER A C 1
ATOM 864 O O . SER A 1 110 ? -13.822 3.603 7.604 1.00 92.31 110 SER A O 1
ATOM 866 N N . GLY A 1 111 ? -13.559 5.462 8.843 1.00 92.25 111 GLY A N 1
ATOM 867 C CA . GLY A 1 111 ? -14.816 6.092 8.435 1.00 92.25 111 GLY A CA 1
ATOM 868 C C . GLY A 1 111 ? -14.849 6.407 6.939 1.00 92.25 111 GLY A C 1
ATOM 869 O O . GLY A 1 111 ? -15.796 6.027 6.258 1.00 92.25 111 GLY A O 1
ATOM 870 N N . ILE A 1 112 ? -13.783 7.021 6.414 1.00 92.06 112 ILE A N 1
ATOM 871 C CA . ILE A 1 112 ? -13.660 7.349 4.984 1.00 92.06 112 ILE A CA 1
ATOM 872 C C . ILE A 1 112 ? -13.641 6.077 4.125 1.00 92.06 112 ILE A C 1
ATOM 874 O O . ILE A 1 112 ? -14.348 5.997 3.126 1.00 92.06 112 ILE A O 1
ATOM 878 N N . LEU A 1 113 ? -12.848 5.072 4.505 1.00 91.75 113 LEU A N 1
ATOM 879 C CA . LEU A 1 113 ? -12.722 3.819 3.756 1.00 91.75 113 LEU A CA 1
ATOM 880 C C . LEU A 1 113 ? -14.015 2.994 3.783 1.00 91.75 113 LEU A C 1
ATOM 882 O O . LEU A 1 113 ? -14.355 2.380 2.779 1.00 91.75 113 LEU A O 1
ATOM 886 N N . SER A 1 114 ? -14.784 3.032 4.876 1.00 91.69 114 SER A N 1
ATOM 887 C CA . SER A 1 114 ? -16.081 2.335 4.955 1.00 91.69 114 SER A CA 1
ATOM 888 C C . SER A 1 114 ? -17.105 2.858 3.945 1.00 91.69 114 SER A C 1
ATOM 890 O O . SER A 1 114 ? -18.025 2.132 3.593 1.00 91.69 114 SER A O 1
ATOM 892 N N . GLN A 1 115 ? -16.958 4.102 3.481 1.00 91.38 115 GLN A N 1
ATOM 893 C CA . GLN A 1 115 ? -17.821 4.688 2.451 1.00 91.38 115 GLN A CA 1
ATOM 894 C C . GLN A 1 115 ? -17.347 4.371 1.025 1.00 91.38 115 GLN A C 1
ATOM 896 O O . GLN A 1 115 ? -18.089 4.609 0.077 1.00 91.38 115 GLN A O 1
ATOM 901 N N . LYS A 1 116 ? -16.107 3.887 0.864 1.00 88.38 116 LYS A N 1
ATOM 902 C CA . LYS A 1 116 ? -15.448 3.721 -0.439 1.00 88.38 116 LYS A CA 1
ATOM 903 C C . LYS A 1 116 ? -15.273 2.262 -0.896 1.00 88.38 116 LYS A C 1
ATOM 905 O O . LYS A 1 116 ? -15.072 2.080 -2.092 1.00 88.38 116 LYS A O 1
ATOM 910 N N . CYS A 1 117 ? -15.280 1.269 0.005 1.00 88.25 117 CYS A N 1
ATOM 911 C CA . CYS A 1 117 ? -14.769 -0.100 -0.254 1.00 88.25 117 CYS A CA 1
ATOM 912 C C . CYS A 1 117 ? -15.805 -1.245 -0.417 1.00 88.25 117 CYS A C 1
ATOM 914 O O . CYS A 1 117 ? -16.928 -1.123 0.098 1.00 88.25 117 CYS A O 1
#

pLDDT: mean 83.76, std 13.74, range [33.16, 94.62]

Radius of gyration: 14.24 Å; chains: 1; bounding box: 43×30×31 Å

Secondary structure (DSSP, 8-state):
--------HHHHHHHHHH--TTTTTEEEE--HHHHHHHS-TTSSEEEEE-TTS-EEEEE---S-HHHHHHHHHHHHHHHHHHHHHSS--HHHHHHHHHHHHHHTT-HHHHHHHHTT-

Foldseek 3Di:
DPPPPPPDLVNLVVVVVVLDCVNLLEAEDADQVVQCVPDDPPAQWAWDQDPVRGTYTYGHDDPDPLVRVLRVSLRSVQSVCCVPPVHGDVVVSLVSSLSVCVSVVVVVVNVVSVVPD

Sequence (117 aa):
MILSMSMTSYEIMDITNKLNTTNLGLRVMEDPEKAENNCPNSSSGCLIRTADGEMTIYLKNFTSSMDKDISLFGLMFDAYQLNEFGNIDVLKTCRMKLAYAKTNKYRRASGILSQKC